Protein AF-A0A2H9SM71-F1 (afdb_monomer)

Mean predicted aligned error: 8.03 Å

pLDDT: mean 85.39, std 17.0, range [29.64, 97.0]

Solvent-accessible surface area (backbone atoms only — not comparable to full-atom values): 9653 Å² total; per-residue (Å²): 67,36,31,56,90,77,40,57,32,37,66,45,62,93,47,100,82,51,71,59,59,44,85,40,65,40,92,81,61,83,83,90,71,85,80,76,60,90,62,51,39,83,29,64,46,90,92,41,84,50,34,37,29,42,29,42,64,76,47,32,77,31,96,58,38,66,58,43,32,76,70,60,36,67,69,48,31,50,51,49,52,52,52,48,59,52,54,68,18,51,48,76,58,90,90,58,86,52,57,38,41,78,70,54,96,46,31,33,29,33,83,86,78,71,50,70,47,81,54,86,72,83,35,20,36,45,62,42,90,82,83,62,54,70,24,38,32,75,82,47,74,86,79,77,76,74,86,80,76,80,73,77,76,82,80,86,130

Nearest PDB structures (foldseek):
  6sc9-assembly1_A  TM=5.611E-01  e=1.026E+00  Homo sapiens
  6sc7-assembly1_A  TM=5.727E-01  e=1.092E+00  Homo sapiens
  6sc8-assembly1_A  TM=5.694E-01  e=1.683E+00  Homo sapiens
  5hbf-assembly3_A  TM=2.236E-01  e=9.507E+00  Homo sapiens

Sequence (157 aa):
MTIYRGYMWYYICTDDNGNYSYWKPSPLFEVFDGRMSKYWVYACEKESPYEATWAYPEWANDPYYYHFLTDWEEEYVAHFKHYKKLMDREFPDPSVEEKAEIGDETWLICPLCIDAWESNSPDAMVACPKCKKVFHNPRYIQNNPPGGSFILSNQET

Radius of gyration: 18.86 Å; Cα contacts (8 Å, |Δi|>4): 205; chains: 1; bounding box: 51×41×43 Å

Secondary structure (DSSP, 8-state):
-EEETTEEEEEE--STT-SSPEEEEGGG---S--PPPTT-EEEE-TT-TT-EEEE-HHHHT-TTHHHHHHTT-HHHHHHHHHHHHHHHHHS--TT---BPEE-SSSEEE-TTT--EEE----SSEEE-TTT--EEE-TT----PPP-----------

Foldseek 3Di:
DKQDPLFDWDFDDPDPPDLGTDTDGPVVDDPPDPDDDPQWDKADDPVCNRIIDTDGPVVRPDPCLVVCSVVPPPVSSVVVVVVVVVRVQQDDDPVAPAAWDDPDDQWTADPPPRDIDGHPDQTQWDADPPPRDIHGYPPHDDPDDPDPPPPPPPDDD

Structure (mmCIF, N/CA/C/O backbone):
data_AF-A0A2H9SM71-F1
#
_entry.id   AF-A0A2H9SM71-F1
#
loop_
_atom_site.group_PDB
_atom_site.id
_atom_site.type_symbol
_atom_site.label_atom_id
_atom_site.label_alt_id
_atom_site.label_comp_id
_atom_site.label_asym_id
_atom_site.label_entity_id
_atom_site.label_seq_id
_atom_site.pdbx_PDB_ins_code
_atom_site.Cartn_x
_atom_site.Cartn_y
_atom_site.Cartn_z
_atom_site.occupancy
_atom_site.B_iso_or_equiv
_atom_site.auth_seq_id
_atom_site.auth_comp_id
_atom_site.auth_asym_id
_atom_site.auth_atom_id
_atom_site.pdbx_PDB_model_num
ATOM 1 N N . MET A 1 1 ? 9.714 -2.623 -5.314 1.00 90.94 1 MET A N 1
ATOM 2 C CA . MET A 1 1 ? 11.193 -2.712 -5.380 1.00 90.94 1 MET A CA 1
ATOM 3 C C . MET A 1 1 ? 11.579 -3.091 -6.795 1.00 90.94 1 MET A C 1
ATOM 5 O O . MET A 1 1 ? 10.851 -3.862 -7.405 1.00 90.94 1 MET A O 1
ATOM 9 N N . THR A 1 2 ? 12.692 -2.584 -7.317 1.00 91.81 2 THR A N 1
ATOM 10 C CA . THR A 1 2 ? 13.184 -2.980 -8.645 1.00 91.81 2 THR A CA 1
ATOM 11 C C . THR A 1 2 ? 14.699 -3.162 -8.643 1.00 91.81 2 THR A C 1
ATOM 13 O O . THR A 1 2 ? 15.404 -2.536 -7.850 1.00 91.81 2 THR A O 1
ATOM 16 N N . ILE A 1 3 ? 15.199 -4.032 -9.511 1.00 91.19 3 ILE A N 1
ATOM 17 C CA . ILE A 1 3 ? 16.605 -4.143 -9.878 1.00 91.19 3 ILE A CA 1
ATOM 18 C C . ILE A 1 3 ? 16.741 -3.443 -11.223 1.00 91.19 3 ILE A C 1
ATOM 20 O O . ILE A 1 3 ? 16.058 -3.803 -12.173 1.00 91.19 3 ILE A O 1
ATOM 24 N N . TYR A 1 4 ? 17.616 -2.447 -11.295 1.00 87.44 4 TYR A N 1
ATOM 25 C CA . TYR A 1 4 ? 17.891 -1.694 -12.510 1.00 87.44 4 TYR A CA 1
ATOM 26 C C . TYR A 1 4 ? 19.401 -1.578 -12.691 1.00 87.44 4 TYR A C 1
ATOM 28 O O . TYR A 1 4 ? 20.108 -1.114 -11.789 1.00 87.44 4 TYR A O 1
ATOM 36 N N . ARG A 1 5 ? 19.902 -2.029 -13.849 1.00 85.81 5 ARG A N 1
ATOM 37 C CA . ARG A 1 5 ? 21.342 -2.105 -14.168 1.00 85.81 5 ARG A CA 1
ATOM 38 C C . ARG A 1 5 ? 22.166 -2.846 -13.102 1.00 85.81 5 ARG A C 1
ATOM 40 O O . ARG A 1 5 ? 23.272 -2.428 -12.770 1.00 85.81 5 ARG A O 1
ATOM 47 N N . GLY A 1 6 ? 21.611 -3.924 -12.542 1.00 85.06 6 GLY A N 1
ATOM 48 C CA . GLY A 1 6 ? 22.267 -4.733 -11.506 1.00 85.06 6 GLY A CA 1
ATOM 49 C C . GLY A 1 6 ? 22.287 -4.113 -10.102 1.00 85.06 6 GLY A C 1
ATOM 50 O O . GLY A 1 6 ? 22.852 -4.711 -9.190 1.00 85.06 6 GLY A O 1
ATOM 51 N N . TYR A 1 7 ? 21.658 -2.951 -9.902 1.00 89.06 7 TYR A N 1
ATOM 52 C CA . TYR A 1 7 ? 21.510 -2.315 -8.592 1.00 89.06 7 TYR A CA 1
ATOM 53 C C . TYR A 1 7 ? 20.069 -2.396 -8.105 1.00 89.06 7 TYR A C 1
ATOM 55 O O . TYR A 1 7 ? 19.135 -2.279 -8.893 1.00 89.06 7 TYR A O 1
ATOM 63 N N . MET A 1 8 ? 19.892 -2.553 -6.796 1.00 92.19 8 MET A N 1
ATOM 64 C CA . MET A 1 8 ? 18.578 -2.594 -6.163 1.00 92.19 8 MET A CA 1
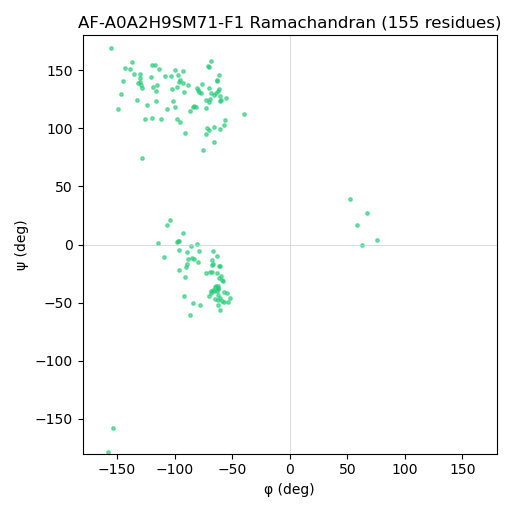ATOM 65 C C . MET A 1 8 ? 18.095 -1.186 -5.783 1.00 92.19 8 MET A C 1
ATOM 67 O O . MET A 1 8 ? 18.843 -0.366 -5.242 1.00 92.19 8 MET A O 1
ATOM 71 N N . TRP A 1 9 ? 16.818 -0.925 -6.052 1.00 93.44 9 TRP A N 1
ATOM 72 C CA . TRP A 1 9 ? 16.141 0.345 -5.814 1.00 93.44 9 TRP A CA 1
ATOM 73 C C . TRP A 1 9 ? 14.834 0.134 -5.053 1.00 93.44 9 TRP A C 1
ATOM 75 O O . TRP A 1 9 ? 14.047 -0.781 -5.334 1.00 93.44 9 TRP A O 1
ATOM 85 N N . TYR A 1 10 ? 14.577 1.033 -4.108 1.00 93.06 10 TYR A N 1
ATOM 86 C CA . TYR A 1 10 ? 13.330 1.093 -3.361 1.00 93.06 10 TYR A CA 1
ATOM 87 C C . TYR A 1 10 ? 12.442 2.220 -3.867 1.00 93.06 10 TYR A C 1
ATOM 89 O O . TYR A 1 10 ? 12.911 3.286 -4.263 1.00 93.06 10 TYR A O 1
ATOM 97 N N . TYR A 1 11 ? 11.141 1.958 -3.826 1.00 91.50 11 TYR A N 1
ATOM 98 C CA . TYR A 1 11 ? 10.092 2.925 -4.098 1.00 91.50 11 TYR A CA 1
ATOM 99 C C . TYR A 1 11 ? 9.597 3.458 -2.762 1.00 91.50 11 TYR A C 1
ATOM 101 O O . TYR A 1 11 ? 8.964 2.724 -2.009 1.00 91.50 11 TYR A O 1
ATOM 109 N N . ILE A 1 12 ? 9.938 4.707 -2.450 1.00 89.75 12 ILE A N 1
ATOM 110 C CA . ILE A 1 12 ? 9.664 5.309 -1.142 1.00 89.75 12 ILE A CA 1
ATOM 111 C C . ILE A 1 12 ? 8.698 6.478 -1.315 1.00 89.75 12 ILE A C 1
ATOM 113 O O . ILE A 1 12 ? 8.976 7.417 -2.066 1.00 89.75 12 ILE A O 1
ATOM 117 N N . CYS A 1 13 ? 7.569 6.419 -0.610 1.00 87.56 13 CYS A N 1
ATOM 118 C CA . CYS A 1 13 ? 6.680 7.560 -0.410 1.00 87.56 13 CYS A CA 1
ATOM 119 C C . CYS A 1 13 ? 7.252 8.413 0.720 1.00 87.56 13 CYS A C 1
ATOM 121 O O . CYS A 1 13 ? 7.417 7.930 1.836 1.00 87.56 13 CYS A O 1
ATOM 123 N N . THR A 1 14 ? 7.603 9.659 0.422 1.00 78.62 14 THR A N 1
ATOM 124 C CA . THR A 1 14 ? 8.146 10.597 1.418 1.00 78.62 14 THR A CA 1
ATOM 125 C C . THR A 1 14 ? 7.060 11.384 2.145 1.00 78.62 14 THR A C 1
ATOM 127 O O . THR A 1 14 ? 7.346 12.054 3.130 1.00 78.62 14 THR A O 1
ATOM 130 N N . ASP A 1 15 ? 5.834 11.332 1.636 1.00 74.88 15 ASP A N 1
ATOM 131 C CA . ASP A 1 15 ? 4.661 12.053 2.101 1.00 74.88 15 ASP A CA 1
ATOM 132 C C . ASP A 1 15 ? 3.459 11.109 2.248 1.00 74.88 15 ASP A C 1
ATOM 134 O O . ASP A 1 15 ? 3.199 10.254 1.398 1.00 74.88 15 ASP A O 1
ATOM 138 N N . ASP A 1 16 ? 2.687 11.298 3.321 1.00 63.88 16 ASP A N 1
ATOM 139 C CA . ASP A 1 16 ? 1.529 10.451 3.653 1.00 63.88 16 ASP A CA 1
ATOM 140 C C . ASP A 1 16 ? 0.417 10.521 2.590 1.00 63.88 16 ASP A C 1
ATOM 142 O O . ASP A 1 16 ? -0.348 9.576 2.407 1.00 63.88 16 ASP A O 1
ATOM 146 N N . ASN A 1 17 ? 0.369 11.628 1.839 1.00 61.06 17 ASN A N 1
ATOM 147 C CA . ASN A 1 17 ? -0.552 11.863 0.722 1.00 61.06 17 ASN A CA 1
ATOM 148 C C . ASN A 1 17 ? 0.131 11.774 -0.654 1.00 61.06 17 ASN A C 1
ATOM 150 O O . ASN A 1 17 ? -0.426 12.254 -1.648 1.00 61.06 17 ASN A O 1
ATOM 154 N N . GLY A 1 18 ? 1.326 11.181 -0.719 1.00 65.50 18 GLY A N 1
ATOM 155 C CA . GLY A 1 18 ? 2.085 11.034 -1.952 1.00 65.50 18 GLY A CA 1
ATOM 156 C C . GLY A 1 18 ? 1.285 10.326 -3.033 1.00 65.50 18 GLY A C 1
ATOM 157 O O . GLY A 1 18 ? 0.753 9.233 -2.832 1.00 65.50 18 GLY A O 1
ATOM 158 N N . ASN A 1 19 ? 1.192 10.956 -4.202 1.00 72.56 19 ASN A N 1
ATOM 159 C CA . ASN A 1 19 ? 0.478 10.386 -5.345 1.00 72.56 19 ASN A CA 1
ATOM 160 C C . ASN A 1 19 ? 1.303 9.330 -6.089 1.00 72.56 19 ASN A C 1
ATOM 162 O O . ASN A 1 19 ? 0.740 8.560 -6.860 1.00 72.56 19 ASN A O 1
ATOM 166 N N . TYR A 1 20 ? 2.611 9.282 -5.833 1.00 81.56 20 TYR A N 1
ATOM 167 C CA . TYR A 1 20 ? 3.532 8.281 -6.350 1.00 81.56 20 TYR A CA 1
ATOM 168 C C . TYR A 1 20 ? 4.748 8.146 -5.424 1.00 81.56 20 TYR A C 1
ATOM 170 O O . TYR A 1 20 ? 4.957 8.935 -4.502 1.00 81.56 20 TYR A O 1
ATOM 178 N N . SER A 1 21 ? 5.550 7.114 -5.657 1.00 88.56 21 SER A N 1
ATOM 179 C CA . SER A 1 21 ? 6.779 6.827 -4.914 1.00 88.56 21 SER A CA 1
ATOM 180 C C . SER A 1 21 ? 8.022 7.288 -5.669 1.00 88.56 21 SER A C 1
ATOM 182 O O . SER A 1 21 ? 8.061 7.177 -6.889 1.00 88.56 21 SER A O 1
ATOM 184 N N . TYR A 1 22 ? 9.086 7.668 -4.966 1.00 88.94 22 TYR A N 1
ATOM 185 C CA . TYR A 1 22 ? 10.368 8.010 -5.587 1.00 88.94 22 TYR A CA 1
ATOM 186 C C . TYR A 1 22 ? 11.343 6.835 -5.575 1.00 88.94 22 TYR A C 1
ATOM 188 O O . TYR A 1 22 ? 11.403 6.082 -4.602 1.00 88.94 22 TYR A O 1
ATOM 196 N N . TRP A 1 23 ? 12.165 6.728 -6.621 1.00 89.38 23 TRP A N 1
ATOM 197 C CA . TRP A 1 23 ? 13.270 5.770 -6.663 1.00 89.38 23 TRP A CA 1
ATOM 198 C C . TRP A 1 23 ? 14.377 6.235 -5.729 1.00 89.38 23 TRP A C 1
ATOM 200 O O . TRP A 1 23 ? 14.887 7.354 -5.848 1.00 89.38 23 TRP A O 1
ATOM 210 N N . LYS A 1 24 ? 14.765 5.366 -4.801 1.00 92.31 24 LYS A N 1
ATOM 211 C CA . LYS A 1 24 ? 15.881 5.598 -3.892 1.00 92.31 24 LYS A CA 1
ATOM 212 C C . LYS A 1 24 ? 16.836 4.398 -3.924 1.00 92.31 24 LYS A C 1
ATOM 214 O O . LYS A 1 24 ? 16.364 3.261 -3.941 1.00 92.31 24 LYS A O 1
ATOM 219 N N . PRO A 1 25 ? 18.162 4.623 -3.949 1.00 92.94 25 PRO A N 1
ATOM 220 C CA . PRO A 1 25 ? 19.135 3.535 -3.945 1.00 92.94 25 PRO A CA 1
ATOM 221 C C . PRO A 1 25 ? 19.006 2.713 -2.663 1.00 92.94 25 PRO A C 1
ATOM 223 O O . PRO A 1 25 ? 19.010 3.287 -1.571 1.00 92.94 25 PRO A O 1
ATOM 226 N N . SER A 1 26 ? 18.951 1.383 -2.773 1.00 93.94 26 SER A N 1
ATOM 227 C CA . SER A 1 26 ? 18.866 0.523 -1.589 1.00 93.94 26 SER A CA 1
ATOM 228 C C . SER A 1 26 ? 20.032 0.667 -0.598 1.00 93.94 26 SER A C 1
ATOM 230 O O . SER A 1 26 ? 19.764 0.529 0.592 1.00 93.94 26 SER A O 1
ATOM 232 N N . PRO A 1 27 ? 21.286 0.999 -0.997 1.00 93.62 27 PRO A N 1
ATOM 233 C CA . PRO A 1 27 ? 22.387 1.160 -0.040 1.00 93.62 27 PRO A CA 1
ATOM 234 C C . PRO A 1 27 ? 22.209 2.299 0.972 1.00 93.62 27 PRO A C 1
ATOM 236 O O . PRO A 1 27 ? 23.006 2.410 1.898 1.00 93.62 27 PRO A O 1
ATOM 239 N N . LEU A 1 28 ? 21.205 3.165 0.795 1.00 93.50 28 LEU A N 1
ATOM 240 C CA . LEU A 1 28 ? 20.899 4.245 1.736 1.00 93.50 28 LEU A CA 1
ATOM 241 C C . LEU A 1 28 ? 19.984 3.804 2.891 1.00 93.50 28 LEU A C 1
ATOM 243 O O . LEU A 1 28 ? 19.659 4.632 3.739 1.00 93.50 28 LEU A O 1
ATOM 247 N N . PHE A 1 29 ? 19.539 2.544 2.918 1.00 91.62 29 PHE A N 1
ATOM 248 C CA . PHE A 1 29 ? 18.534 2.061 3.864 1.00 91.62 29 PHE A CA 1
ATOM 249 C C . PHE A 1 29 ? 18.917 0.710 4.463 1.00 91.62 29 PHE A C 1
ATOM 251 O O . PHE A 1 29 ? 19.476 -0.154 3.789 1.00 91.62 29 PHE A O 1
ATOM 258 N N . GLU A 1 30 ? 18.525 0.512 5.719 1.00 91.56 30 GLU A N 1
ATOM 259 C CA . GLU A 1 30 ? 18.493 -0.790 6.378 1.00 91.56 30 GLU A CA 1
ATOM 260 C C . GLU A 1 30 ? 17.046 -1.294 6.417 1.00 91.56 30 GLU A C 1
ATOM 262 O O . GLU A 1 30 ? 16.124 -0.545 6.749 1.00 91.56 30 GLU A O 1
ATOM 267 N N . VAL A 1 31 ? 16.836 -2.561 6.057 1.00 89.25 31 VAL A N 1
ATOM 268 C CA . VAL A 1 31 ? 15.514 -3.196 6.093 1.00 89.25 31 VAL A CA 1
ATOM 269 C C . VAL A 1 31 ? 15.372 -3.940 7.416 1.00 89.25 31 VAL A C 1
ATOM 271 O O . VAL A 1 31 ? 15.957 -5.004 7.592 1.00 89.25 31 VAL A O 1
ATOM 274 N N . PHE A 1 32 ? 14.589 -3.382 8.340 1.00 88.12 32 PHE A N 1
ATOM 275 C CA . PHE A 1 32 ? 14.306 -4.006 9.639 1.00 88.12 32 PHE A CA 1
ATOM 276 C C . PHE A 1 32 ? 13.056 -4.906 9.616 1.00 88.12 32 PHE A C 1
ATOM 278 O O . PHE A 1 32 ? 12.903 -5.771 10.475 1.00 88.12 32 PHE A O 1
ATOM 285 N N . ASP A 1 33 ? 12.182 -4.730 8.621 1.00 85.44 33 ASP A N 1
ATOM 286 C CA . ASP A 1 33 ? 11.023 -5.581 8.357 1.00 85.44 33 ASP A CA 1
ATOM 287 C C . ASP A 1 33 ? 11.070 -6.083 6.910 1.00 85.44 33 ASP A C 1
ATOM 289 O O . ASP A 1 33 ? 10.883 -5.322 5.962 1.00 85.44 33 ASP A O 1
ATOM 293 N N . GLY A 1 34 ? 11.368 -7.373 6.749 1.00 86.88 34 GLY A N 1
ATOM 294 C CA . GLY A 1 34 ? 11.489 -8.032 5.448 1.00 86.88 34 GLY A CA 1
ATOM 295 C C . GLY A 1 34 ? 10.201 -8.692 4.955 1.00 86.88 34 GLY A C 1
ATOM 296 O O . GLY A 1 34 ? 10.258 -9.472 4.003 1.00 86.88 34 GLY A O 1
ATOM 297 N N . ARG A 1 35 ? 9.051 -8.463 5.605 1.00 90.88 35 ARG A N 1
ATOM 298 C CA . ARG A 1 35 ? 7.777 -9.036 5.153 1.00 90.88 35 ARG A CA 1
ATOM 299 C C . ARG A 1 35 ? 7.405 -8.474 3.782 1.00 90.88 35 ARG A C 1
ATOM 301 O O . ARG A 1 35 ? 7.395 -7.267 3.565 1.00 90.88 35 ARG A O 1
ATOM 308 N N . MET A 1 36 ? 7.065 -9.366 2.858 1.00 90.25 36 MET A N 1
ATOM 309 C CA . MET A 1 36 ? 6.537 -8.992 1.550 1.00 90.25 36 MET A CA 1
ATOM 310 C C . MET A 1 36 ? 5.012 -8.962 1.580 1.00 90.25 36 MET A C 1
ATOM 312 O O . MET A 1 36 ? 4.384 -9.863 2.133 1.00 90.25 36 MET A O 1
ATOM 316 N N . SER A 1 37 ? 4.429 -7.952 0.938 1.00 93.56 37 SER A N 1
ATOM 317 C CA . SER A 1 37 ? 2.983 -7.874 0.747 1.00 93.56 37 SER A CA 1
ATOM 318 C C . SER A 1 37 ? 2.462 -9.025 -0.116 1.00 93.56 37 SER A C 1
ATOM 320 O O . SER A 1 37 ? 3.072 -9.364 -1.133 1.00 93.56 37 SER A O 1
ATOM 322 N N . LYS A 1 38 ? 1.281 -9.558 0.221 1.00 94.06 38 LYS A N 1
ATOM 323 C CA . LYS A 1 38 ? 0.550 -10.540 -0.601 1.00 94.06 38 LYS A CA 1
ATOM 324 C C . LYS A 1 38 ? 0.157 -10.014 -1.983 1.00 94.06 38 LYS A C 1
ATOM 326 O O . LYS A 1 38 ? -0.160 -10.807 -2.864 1.00 94.06 38 LYS A O 1
ATOM 331 N N . TYR A 1 39 ? 0.148 -8.693 -2.169 1.00 95.62 39 TYR A N 1
ATOM 332 C CA . TYR A 1 39 ? -0.166 -8.064 -3.452 1.00 95.62 39 TYR A CA 1
ATOM 333 C C . TYR A 1 39 ? 1.047 -7.973 -4.377 1.00 95.62 39 TYR A C 1
ATOM 335 O O . TYR A 1 39 ? 0.880 -7.644 -5.546 1.00 95.62 39 TYR A O 1
ATOM 343 N N . TRP A 1 40 ? 2.263 -8.231 -3.885 1.00 95.38 40 TRP A N 1
ATOM 344 C CA . TRP A 1 40 ? 3.456 -8.174 -4.722 1.00 95.38 40 TRP A CA 1
ATOM 345 C C . TRP A 1 40 ? 3.619 -9.446 -5.547 1.00 95.38 40 TRP A C 1
ATOM 347 O O . TRP A 1 40 ? 3.552 -10.562 -5.035 1.00 95.38 40 TRP A O 1
ATOM 357 N N . VAL A 1 41 ? 3.924 -9.258 -6.824 1.00 95.62 41 VAL A N 1
ATOM 358 C CA . VAL A 1 41 ? 4.337 -10.301 -7.755 1.00 95.62 41 VAL A CA 1
ATOM 359 C C . VAL A 1 41 ? 5.733 -9.989 -8.278 1.00 95.62 41 VAL A C 1
ATOM 361 O O . VAL A 1 41 ? 6.167 -8.836 -8.297 1.00 95.62 41 VAL A O 1
ATOM 364 N N . TYR A 1 42 ? 6.443 -11.035 -8.682 1.00 93.06 42 TYR A N 1
ATOM 365 C CA . TYR A 1 42 ? 7.735 -10.922 -9.344 1.00 93.06 42 TYR A CA 1
ATOM 366 C C . TYR A 1 42 ? 7.540 -10.872 -10.856 1.00 93.06 42 TYR A C 1
ATOM 368 O O . TYR A 1 42 ? 6.872 -11.740 -11.420 1.00 93.06 42 TYR A O 1
ATOM 376 N N . ALA A 1 43 ? 8.179 -9.904 -11.500 1.00 91.12 43 ALA A N 1
ATOM 377 C CA . ALA A 1 43 ? 8.304 -9.835 -12.943 1.00 91.12 43 ALA A CA 1
ATOM 378 C C . ALA A 1 43 ? 9.764 -9.607 -13.335 1.00 91.12 43 ALA A C 1
ATOM 380 O O . ALA A 1 43 ? 10.506 -8.895 -12.659 1.00 91.12 43 ALA A O 1
ATOM 381 N N . CYS A 1 44 ? 10.174 -10.233 -14.430 1.00 87.06 44 CYS A N 1
ATOM 382 C CA . CYS A 1 44 ? 11.501 -10.105 -15.012 1.00 87.06 44 CYS A CA 1
ATOM 383 C C . CYS A 1 44 ? 11.355 -10.213 -16.524 1.00 87.06 44 CYS A C 1
ATOM 385 O O . CYS A 1 44 ? 10.695 -11.130 -17.029 1.00 87.06 44 CYS A O 1
ATOM 387 N N . GLU A 1 45 ? 11.936 -9.262 -17.243 1.00 74.50 45 GLU A N 1
ATOM 388 C CA . GLU A 1 45 ? 11.892 -9.276 -18.694 1.00 74.50 45 GLU A CA 1
ATOM 389 C C . GLU A 1 45 ? 12.888 -10.297 -19.238 1.00 74.50 45 GLU A C 1
ATOM 391 O O . GLU A 1 45 ? 14.069 -10.297 -18.899 1.00 74.50 45 GLU A O 1
ATOM 396 N N . LYS A 1 46 ? 12.423 -11.165 -20.143 1.00 71.25 46 LYS A N 1
ATOM 397 C CA . LYS A 1 46 ? 13.280 -12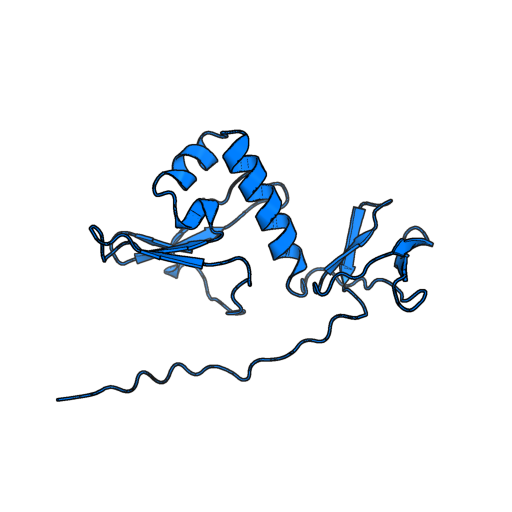.197 -20.752 1.00 71.25 46 LYS A CA 1
ATOM 398 C C . LYS A 1 46 ? 14.452 -11.604 -21.537 1.00 71.25 46 LYS A C 1
ATOM 400 O O . LYS A 1 46 ? 15.483 -12.257 -21.664 1.00 71.25 46 LYS A O 1
ATOM 405 N N . GLU A 1 47 ? 14.275 -10.402 -22.076 1.00 72.06 47 GLU A N 1
ATOM 406 C CA . GLU A 1 47 ? 15.271 -9.708 -22.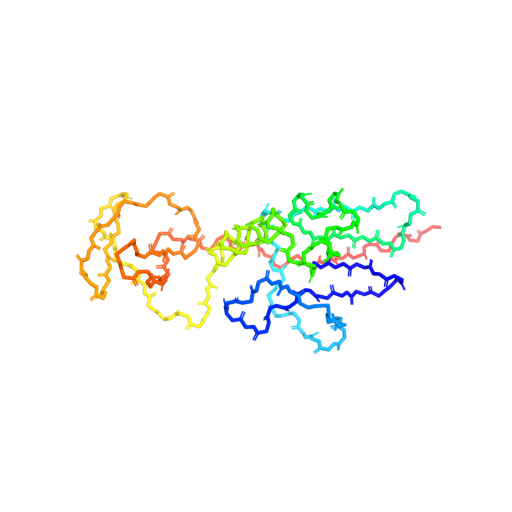897 1.00 72.06 47 GLU A CA 1
ATOM 407 C C . GLU A 1 47 ? 16.228 -8.840 -22.062 1.00 72.06 47 GLU A C 1
ATOM 409 O O . GLU A 1 47 ? 17.321 -8.516 -22.525 1.00 72.06 47 GLU A O 1
ATOM 414 N N . SER A 1 48 ? 15.867 -8.539 -20.809 1.00 70.19 48 SER A N 1
ATOM 415 C CA . SER A 1 48 ? 16.657 -7.743 -19.867 1.00 70.19 48 SER A CA 1
ATOM 416 C C . SER A 1 48 ? 16.810 -8.508 -18.543 1.00 70.19 48 SER A C 1
ATOM 418 O O . SER A 1 48 ? 16.196 -8.163 -17.536 1.00 70.19 48 SER A O 1
ATOM 420 N N . PRO A 1 49 ? 17.656 -9.559 -18.489 1.00 66.31 49 PRO A N 1
ATOM 421 C CA . PRO A 1 49 ? 17.802 -10.409 -17.298 1.00 66.31 49 PRO A CA 1
ATOM 422 C C . PRO A 1 49 ? 18.412 -9.676 -16.088 1.00 66.31 49 PRO A C 1
ATOM 424 O O . PRO A 1 49 ? 18.529 -10.245 -15.004 1.00 66.31 49 PRO A O 1
ATOM 427 N N . TYR A 1 50 ? 18.833 -8.423 -16.277 1.00 72.50 50 TYR A N 1
ATOM 428 C CA . TYR A 1 50 ? 19.357 -7.540 -15.238 1.00 72.50 50 TYR A CA 1
ATOM 429 C C . TYR A 1 50 ? 18.294 -6.598 -14.666 1.00 72.50 50 TYR A C 1
ATOM 431 O O . TYR A 1 50 ? 18.630 -5.749 -13.835 1.00 72.50 50 TYR A O 1
ATOM 439 N N . GLU A 1 51 ? 17.046 -6.734 -15.116 1.00 85.81 51 GLU A N 1
ATOM 440 C CA . GLU A 1 51 ? 15.917 -5.925 -14.692 1.00 85.81 51 GLU A CA 1
ATOM 441 C C . GLU A 1 51 ? 14.802 -6.821 -14.161 1.00 85.81 51 GLU A C 1
ATOM 443 O O . GLU A 1 51 ? 14.283 -7.708 -14.836 1.00 85.81 51 GLU A O 1
ATOM 448 N N . ALA A 1 52 ? 14.460 -6.605 -12.896 1.00 90.25 52 ALA A N 1
ATOM 449 C CA . ALA A 1 52 ? 13.427 -7.368 -12.221 1.00 90.25 52 ALA A CA 1
ATOM 450 C C . ALA A 1 52 ? 12.664 -6.475 -11.254 1.00 90.25 52 ALA A C 1
ATOM 452 O O . ALA A 1 52 ? 13.258 -5.659 -10.552 1.00 90.25 52 ALA A O 1
ATOM 453 N N . THR A 1 53 ? 11.354 -6.655 -11.176 1.00 92.38 53 THR A N 1
ATOM 454 C CA . THR A 1 53 ? 10.468 -5.806 -10.386 1.00 92.38 53 THR A CA 1
ATOM 455 C C . THR A 1 53 ? 9.597 -6.654 -9.472 1.00 92.38 53 THR A C 1
ATOM 457 O O . THR A 1 53 ? 9.015 -7.656 -9.879 1.00 92.38 53 THR A O 1
ATOM 460 N N . TRP A 1 54 ? 9.503 -6.217 -8.217 1.00 93.56 54 TRP A N 1
ATOM 461 C CA . TRP A 1 54 ? 8.533 -6.680 -7.235 1.00 93.56 54 TRP A CA 1
ATOM 462 C C . TRP A 1 54 ? 7.564 -5.536 -6.953 1.00 93.56 54 TRP A C 1
ATOM 464 O O . TRP A 1 54 ? 7.943 -4.528 -6.341 1.00 93.56 54 TRP A O 1
ATOM 474 N N . ALA A 1 55 ? 6.336 -5.677 -7.439 1.00 94.50 55 ALA A N 1
ATOM 475 C CA . ALA A 1 55 ? 5.261 -4.696 -7.310 1.00 94.50 55 ALA A CA 1
ATOM 476 C C . ALA A 1 55 ? 3.900 -5.390 -7.480 1.00 94.50 55 ALA A C 1
ATOM 478 O O . ALA A 1 55 ? 3.851 -6.602 -7.669 1.00 94.50 55 ALA A O 1
ATOM 479 N N . TYR A 1 56 ? 2.795 -4.647 -7.415 1.00 95.81 56 TYR A N 1
ATOM 480 C CA . TYR A 1 56 ? 1.476 -5.194 -7.753 1.00 95.81 56 TYR A CA 1
ATOM 481 C C . TYR A 1 56 ? 1.356 -5.511 -9.255 1.00 95.81 56 TYR A C 1
ATOM 483 O O . TYR A 1 56 ? 2.138 -4.967 -10.040 1.00 95.81 56 TYR A O 1
ATOM 491 N N . PRO A 1 57 ? 0.430 -6.401 -9.667 1.00 95.56 57 PRO A N 1
ATOM 492 C CA . PRO A 1 57 ? 0.422 -6.989 -11.008 1.00 95.56 57 PRO A CA 1
ATOM 493 C C . PRO A 1 57 ? 0.435 -5.984 -12.161 1.00 95.56 57 PRO A C 1
ATOM 495 O O . PRO A 1 57 ? 1.162 -6.186 -13.128 1.00 95.56 57 PRO A O 1
ATOM 498 N N . GLU A 1 58 ? -0.330 -4.904 -12.056 1.00 95.06 58 GLU A N 1
ATOM 499 C CA . GLU A 1 58 ? -0.445 -3.858 -13.071 1.00 95.06 58 GLU A CA 1
ATOM 500 C C . GLU A 1 58 ? 0.887 -3.130 -13.261 1.00 95.06 58 GLU A C 1
ATOM 502 O O . GLU A 1 58 ? 1.258 -2.833 -14.388 1.00 95.06 58 GLU A O 1
ATOM 507 N N . TRP A 1 59 ? 1.648 -2.916 -12.182 1.00 94.50 59 TRP A N 1
ATOM 508 C CA . TRP A 1 59 ? 2.987 -2.336 -12.270 1.00 94.50 59 TRP A CA 1
ATOM 509 C C . TRP A 1 59 ? 4.011 -3.364 -12.730 1.00 94.50 59 TRP A C 1
ATOM 511 O O . TRP A 1 59 ? 4.743 -3.127 -13.682 1.00 94.50 59 TRP A O 1
ATOM 521 N N . ALA A 1 60 ? 4.076 -4.526 -12.085 1.00 93.56 60 ALA A N 1
ATOM 522 C CA . ALA A 1 60 ? 5.115 -5.509 -12.372 1.00 93.56 60 ALA A CA 1
ATOM 523 C C . ALA A 1 60 ? 5.118 -5.956 -13.847 1.00 93.56 60 ALA A C 1
ATOM 525 O O . ALA A 1 60 ? 6.181 -6.244 -14.387 1.00 93.56 60 ALA A O 1
ATOM 526 N N . ASN A 1 61 ? 3.952 -5.985 -14.499 1.00 90.75 61 ASN A N 1
ATOM 527 C CA . ASN A 1 61 ? 3.809 -6.435 -15.884 1.00 90.75 61 ASN A CA 1
ATOM 528 C C . ASN A 1 61 ? 3.797 -5.304 -16.928 1.00 90.75 61 ASN A C 1
ATOM 530 O O . ASN A 1 61 ? 3.628 -5.602 -18.110 1.00 90.75 61 ASN A O 1
ATOM 534 N N . ASP A 1 62 ? 3.977 -4.043 -16.526 1.00 91.62 62 ASP A N 1
ATOM 535 C CA . ASP A 1 62 ? 4.105 -2.911 -17.447 1.00 91.62 62 ASP A CA 1
ATOM 536 C C . ASP A 1 62 ? 5.468 -2.208 -17.263 1.00 91.62 62 ASP A C 1
ATOM 538 O O . ASP A 1 62 ? 5.687 -1.506 -16.268 1.00 91.62 62 ASP A O 1
ATOM 542 N N . PRO A 1 63 ? 6.391 -2.348 -18.234 1.00 88.38 63 PRO A N 1
ATOM 543 C CA . PRO A 1 63 ? 7.714 -1.721 -18.186 1.00 88.38 63 PRO A CA 1
ATOM 544 C C . PRO A 1 63 ? 7.670 -0.190 -18.091 1.00 88.38 63 PRO A C 1
ATOM 546 O O . PRO A 1 63 ? 8.585 0.433 -17.546 1.00 88.38 63 PRO A O 1
ATOM 549 N N . TYR A 1 64 ? 6.604 0.431 -18.600 1.00 90.38 64 TYR A N 1
ATOM 550 C CA . TYR A 1 64 ? 6.429 1.882 -18.634 1.00 90.38 64 TYR A CA 1
ATOM 551 C C . TYR A 1 64 ? 5.563 2.405 -17.488 1.00 90.38 64 TYR A C 1
ATOM 553 O O . TYR A 1 64 ? 5.377 3.617 -17.372 1.00 90.38 64 TYR A O 1
ATOM 561 N N . TYR A 1 65 ? 5.104 1.535 -16.585 1.00 93.19 65 TYR A N 1
ATOM 562 C CA . TYR A 1 65 ? 4.184 1.905 -15.512 1.00 93.19 65 TYR A CA 1
ATOM 563 C C . TYR A 1 65 ? 4.676 3.104 -14.701 1.00 93.19 65 TYR A C 1
ATOM 565 O O . TYR A 1 65 ? 3.929 4.037 -14.412 1.00 93.19 65 TYR A O 1
ATOM 573 N N . TYR A 1 66 ? 5.960 3.094 -14.329 1.00 91.50 66 TYR A N 1
ATOM 574 C CA . TYR A 1 66 ? 6.529 4.164 -13.516 1.00 91.50 66 TYR A CA 1
ATOM 575 C C . TYR A 1 66 ? 6.521 5.513 -14.243 1.00 91.50 66 TYR A C 1
ATOM 577 O O . TYR A 1 66 ? 6.281 6.530 -13.604 1.00 91.50 66 TYR A O 1
ATOM 585 N N . HIS A 1 67 ? 6.740 5.515 -15.561 1.00 92.06 67 HIS A N 1
ATOM 586 C CA . HIS A 1 67 ? 6.687 6.722 -16.382 1.00 92.06 67 HIS A CA 1
ATOM 587 C C . HIS A 1 67 ? 5.280 7.330 -16.355 1.00 92.06 67 HIS A C 1
ATOM 589 O O . HIS A 1 67 ? 5.119 8.489 -15.980 1.00 92.06 67 HIS A O 1
ATOM 595 N N . PHE A 1 68 ? 4.254 6.522 -16.639 1.00 94.44 68 PHE A N 1
ATOM 596 C CA . PHE A 1 68 ? 2.859 6.971 -16.598 1.00 94.44 68 PHE A CA 1
ATOM 597 C C . PHE A 1 68 ? 2.420 7.413 -15.198 1.00 94.44 68 PHE A C 1
ATOM 599 O O . PHE A 1 68 ? 1.715 8.409 -15.043 1.00 94.44 68 PHE A O 1
ATOM 606 N N . LEU A 1 69 ? 2.894 6.724 -14.158 1.00 93.00 69 LEU A N 1
ATOM 607 C CA . LEU A 1 69 ? 2.648 7.121 -12.777 1.00 93.00 69 LEU A CA 1
ATOM 608 C C . LEU A 1 69 ? 3.253 8.501 -12.460 1.00 93.00 69 LEU A C 1
ATOM 610 O O . LEU A 1 69 ? 2.596 9.317 -11.813 1.00 93.00 69 LEU A O 1
ATOM 614 N N . THR A 1 70 ? 4.487 8.777 -12.900 1.00 90.31 70 THR A N 1
ATOM 615 C CA . THR A 1 70 ? 5.135 10.084 -12.684 1.00 90.31 70 THR A CA 1
ATOM 616 C C . THR A 1 70 ? 4.550 11.205 -13.538 1.00 90.31 70 THR A C 1
ATOM 618 O O . THR A 1 70 ? 4.614 12.364 -13.128 1.00 90.31 70 THR A O 1
ATOM 621 N N . ASP A 1 71 ? 3.940 10.857 -14.671 1.00 93.31 71 ASP A N 1
ATOM 622 C CA . ASP A 1 71 ? 3.206 11.776 -15.547 1.00 93.31 71 ASP A CA 1
ATOM 623 C C . ASP A 1 71 ? 1.781 12.066 -15.059 1.00 93.31 71 ASP A C 1
ATOM 625 O O . ASP A 1 71 ? 1.079 12.880 -15.655 1.00 93.31 71 ASP A O 1
ATOM 629 N N . TRP A 1 72 ? 1.379 11.481 -13.924 1.00 90.12 72 TRP A N 1
ATOM 630 C CA . TRP A 1 72 ? 0.073 11.679 -13.292 1.00 90.12 72 TRP A CA 1
ATOM 631 C C . TRP A 1 72 ? -1.110 11.129 -14.088 1.00 90.12 72 TRP A C 1
ATOM 633 O O . TRP A 1 72 ? -2.239 11.591 -13.910 1.00 90.12 72 TRP A O 1
ATOM 643 N N . GLU A 1 73 ? -0.872 10.109 -14.909 1.00 94.31 73 GLU A N 1
ATOM 644 C CA . GLU A 1 73 ? -1.937 9.432 -15.639 1.00 94.31 73 GLU A CA 1
ATOM 645 C C . GLU A 1 73 ? -2.958 8.831 -14.660 1.00 94.31 73 GLU A C 1
ATOM 647 O O . GLU A 1 73 ? -2.611 8.068 -13.750 1.00 94.31 73 GLU A O 1
ATOM 652 N N . GLU A 1 74 ? -4.232 9.205 -14.827 1.00 93.50 74 GLU A N 1
ATOM 653 C CA . GLU A 1 74 ? -5.277 8.999 -13.813 1.00 93.50 74 GLU A CA 1
ATOM 654 C C . GLU A 1 74 ? -5.435 7.527 -13.414 1.00 93.50 74 GLU A C 1
ATOM 656 O O . GLU A 1 74 ? -5.567 7.214 -12.228 1.00 93.50 74 GLU A O 1
ATOM 661 N N . GLU A 1 75 ? -5.377 6.623 -14.394 1.00 94.25 75 GLU A N 1
ATOM 662 C CA . GLU A 1 75 ? -5.490 5.176 -14.195 1.00 94.25 75 GLU A CA 1
ATOM 663 C C . GLU A 1 75 ? -4.352 4.629 -13.316 1.00 94.25 75 GLU A C 1
ATOM 665 O O . GLU A 1 75 ? -4.596 3.941 -12.323 1.00 94.25 75 GLU A O 1
ATOM 670 N N . TYR A 1 76 ? -3.109 5.010 -13.611 1.00 94.56 76 TYR A N 1
ATOM 671 C CA . TYR A 1 76 ? -1.911 4.552 -12.901 1.00 94.56 76 TYR A CA 1
ATOM 672 C C . TYR A 1 76 ? -1.860 5.097 -11.474 1.00 94.56 76 TYR A C 1
ATOM 674 O O . TYR A 1 76 ? -1.532 4.375 -10.526 1.00 94.56 76 TYR A O 1
ATOM 682 N N . VAL A 1 77 ? -2.247 6.363 -11.292 1.00 93.19 77 VAL A N 1
ATOM 683 C CA . VAL A 1 77 ? -2.370 6.977 -9.965 1.00 93.19 77 VAL A CA 1
ATOM 684 C C . VAL A 1 77 ? -3.484 6.304 -9.157 1.00 93.19 77 VAL A C 1
ATOM 686 O O . VAL A 1 77 ? -3.318 6.069 -7.956 1.00 93.19 77 VAL A O 1
ATOM 689 N N . ALA A 1 78 ? -4.617 5.969 -9.781 1.00 93.81 78 ALA A N 1
ATOM 690 C CA . ALA A 1 78 ? -5.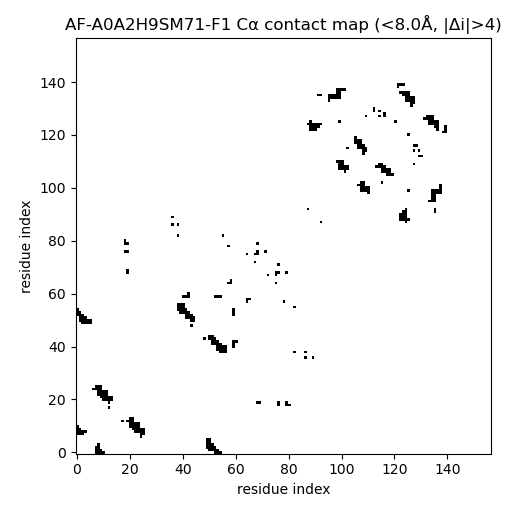721 5.281 -9.117 1.00 93.81 78 ALA A CA 1
ATOM 691 C C . ALA A 1 78 ? -5.323 3.869 -8.661 1.00 93.81 78 ALA A C 1
ATOM 693 O O . ALA A 1 78 ? -5.544 3.525 -7.495 1.00 93.81 78 ALA A O 1
ATOM 694 N N . HIS A 1 79 ? -4.676 3.089 -9.532 1.00 94.88 79 HIS A N 1
ATOM 695 C CA . HIS A 1 79 ? -4.117 1.779 -9.192 1.00 94.88 79 HIS A CA 1
ATOM 696 C C . HIS A 1 79 ? -3.093 1.888 -8.057 1.00 94.88 79 HIS A C 1
ATOM 698 O O . HIS A 1 79 ? -3.213 1.193 -7.045 1.00 94.88 79 HIS A O 1
ATOM 704 N N . PHE A 1 80 ? -2.149 2.828 -8.149 1.00 94.56 80 PHE A N 1
ATOM 705 C CA . PHE A 1 80 ? -1.152 3.048 -7.103 1.00 94.56 80 PHE A CA 1
ATOM 706 C C . PHE A 1 80 ? -1.795 3.344 -5.743 1.00 94.56 80 PHE A C 1
ATOM 708 O O . PHE A 1 80 ? -1.472 2.690 -4.750 1.00 94.56 80 PHE A O 1
ATOM 715 N N . LYS A 1 81 ? -2.751 4.280 -5.689 1.00 92.81 81 LYS A N 1
ATOM 716 C CA . LYS A 1 81 ? -3.471 4.627 -4.452 1.00 92.81 81 LYS A CA 1
ATOM 717 C C . LYS A 1 81 ? -4.273 3.454 -3.900 1.00 92.81 81 LYS A C 1
ATOM 719 O O . LYS A 1 81 ? -4.335 3.276 -2.682 1.00 92.81 81 LYS A O 1
ATOM 724 N N . HIS A 1 82 ? -4.889 2.667 -4.779 1.00 94.31 82 HIS A N 1
ATOM 725 C CA . HIS A 1 82 ? -5.634 1.477 -4.395 1.00 94.31 82 HIS A CA 1
ATOM 726 C C . HIS A 1 82 ? -4.724 0.464 -3.694 1.00 94.31 82 HIS A C 1
ATOM 728 O O . HIS A 1 82 ? -4.976 0.121 -2.536 1.00 94.31 82 HIS A O 1
ATOM 734 N N . TYR A 1 83 ? -3.633 0.054 -4.344 1.00 95.06 83 TYR A N 1
ATOM 735 C CA . TYR A 1 83 ? -2.707 -0.923 -3.776 1.00 95.06 83 TYR A CA 1
ATOM 736 C C . TYR A 1 83 ? -1.973 -0.391 -2.551 1.00 95.06 83 TYR A C 1
ATOM 738 O O . TYR A 1 83 ? -1.839 -1.125 -1.576 1.00 95.06 83 TYR A O 1
ATOM 746 N N . LYS A 1 84 ? -1.568 0.886 -2.538 1.00 92.56 84 LYS A N 1
ATOM 747 C CA . LYS A 1 84 ? -0.984 1.517 -1.347 1.00 92.56 84 LYS A CA 1
ATOM 748 C C . LYS A 1 84 ? -1.904 1.362 -0.137 1.00 92.56 84 LYS A C 1
ATOM 750 O O . LYS A 1 84 ? -1.478 0.860 0.893 1.00 92.56 84 LYS A O 1
ATOM 755 N N . LYS A 1 85 ? -3.190 1.690 -0.281 1.00 91.31 85 LYS A N 1
ATOM 756 C CA . LYS A 1 85 ? -4.173 1.560 0.803 1.00 91.31 85 LYS A CA 1
ATOM 757 C C . LYS A 1 85 ? -4.362 0.117 1.281 1.00 91.31 85 LYS A C 1
ATOM 759 O O . LYS A 1 85 ? -4.640 -0.089 2.460 1.00 91.31 85 LYS A O 1
ATOM 764 N N . LEU A 1 86 ? -4.285 -0.862 0.380 1.00 93.75 86 LEU A N 1
ATOM 765 C CA . LEU A 1 86 ? -4.375 -2.276 0.743 1.00 93.75 86 LEU A CA 1
ATOM 766 C C . LEU A 1 86 ? -3.128 -2.738 1.511 1.00 93.75 86 LEU A C 1
ATOM 768 O O . LEU A 1 86 ? -3.260 -3.401 2.536 1.00 93.75 86 LEU A O 1
ATOM 772 N N . MET A 1 87 ? -1.940 -2.350 1.047 1.00 92.94 87 MET A N 1
ATOM 773 C CA . MET A 1 87 ? -0.658 -2.698 1.669 1.00 92.94 87 MET A CA 1
ATOM 774 C C . MET A 1 87 ? -0.459 -2.012 3.024 1.00 92.94 87 MET A C 1
ATOM 776 O O . MET A 1 87 ? -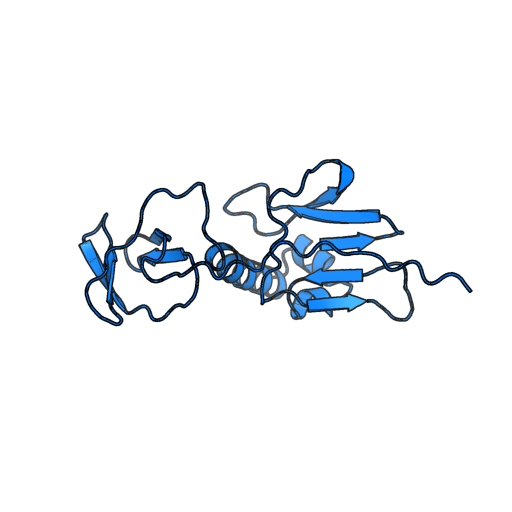0.070 -2.674 3.980 1.00 92.94 87 MET A O 1
ATOM 780 N N . ASP A 1 88 ? -0.814 -0.729 3.145 1.00 91.62 88 ASP A N 1
ATOM 781 C CA . ASP A 1 88 ? -0.730 0.037 4.401 1.00 91.62 88 ASP A CA 1
ATOM 782 C C . ASP A 1 88 ? -1.610 -0.569 5.514 1.00 91.62 88 ASP A C 1
ATOM 784 O O . ASP A 1 88 ? -1.438 -0.266 6.691 1.00 91.62 88 ASP A O 1
ATOM 788 N N . ARG A 1 89 ? -2.587 -1.413 5.155 1.00 93.69 89 ARG A N 1
ATOM 789 C CA . ARG A 1 89 ? -3.453 -2.104 6.118 1.00 93.69 89 ARG A CA 1
ATOM 790 C C . ARG A 1 89 ? -2.995 -3.508 6.455 1.00 93.69 89 ARG A C 1
ATOM 792 O O . ARG A 1 89 ? -3.397 -4.034 7.489 1.00 93.69 89 ARG A O 1
ATOM 799 N N . GLU A 1 90 ? -2.202 -4.117 5.584 1.00 94.31 90 GLU A N 1
ATOM 800 C CA . GLU A 1 90 ? -1.866 -5.534 5.652 1.00 94.31 90 GLU A CA 1
ATOM 801 C C . GLU A 1 90 ? -1.096 -5.885 6.927 1.00 94.31 90 GLU A C 1
ATOM 803 O O . GLU A 1 90 ? -1.389 -6.902 7.557 1.00 94.31 90 GLU A O 1
ATOM 808 N N . PHE A 1 91 ? -0.166 -5.021 7.338 1.00 93.62 91 PHE A N 1
ATOM 809 C CA . PHE A 1 91 ? 0.699 -5.237 8.493 1.00 93.62 91 PHE A CA 1
ATOM 810 C C . PHE A 1 91 ? 0.472 -4.191 9.591 1.00 93.62 91 PHE A C 1
ATOM 812 O O . PHE A 1 91 ? 0.019 -3.086 9.296 1.00 93.62 91 PHE A O 1
ATOM 819 N N . PRO A 1 92 ? 0.764 -4.523 10.866 1.00 92.75 92 PRO A N 1
ATOM 820 C CA . PRO A 1 92 ? 0.655 -3.561 11.954 1.00 92.75 92 PRO A CA 1
ATOM 821 C C . PRO A 1 92 ? 1.590 -2.370 11.725 1.00 92.75 92 PRO A C 1
ATOM 823 O O . PRO A 1 92 ? 2.789 -2.572 11.529 1.00 92.75 92 PRO A O 1
ATOM 826 N N . ASP A 1 93 ? 1.049 -1.156 11.794 1.00 90.81 93 ASP A N 1
ATOM 827 C CA . ASP A 1 93 ? 1.832 0.079 11.766 1.00 90.81 93 ASP A CA 1
ATOM 828 C C . ASP A 1 93 ? 2.295 0.432 13.191 1.00 90.81 93 ASP A C 1
ATOM 830 O O . ASP A 1 93 ? 1.448 0.718 14.038 1.00 90.81 93 ASP A O 1
ATOM 834 N N . PRO A 1 94 ? 3.609 0.427 13.485 1.00 88.75 94 PRO A N 1
ATOM 835 C CA . PRO A 1 94 ? 4.121 0.723 14.822 1.00 88.75 94 PRO A CA 1
ATOM 836 C C . PRO A 1 94 ? 3.911 2.181 15.259 1.00 88.75 94 PRO A C 1
ATOM 838 O O . PRO A 1 94 ? 4.113 2.488 16.431 1.00 88.75 94 PRO A O 1
ATOM 841 N N . SER A 1 95 ? 3.552 3.085 14.342 1.00 89.25 95 SER A N 1
ATOM 842 C CA . SER A 1 95 ? 3.269 4.490 14.656 1.00 89.25 95 SER A CA 1
ATOM 843 C C . SER A 1 95 ? 1.844 4.734 15.163 1.00 89.25 95 SER A C 1
ATOM 845 O O . SER A 1 95 ? 1.555 5.814 15.681 1.00 89.25 95 SER A O 1
ATOM 847 N N . VAL A 1 96 ? 0.952 3.747 15.029 1.00 91.81 96 VAL A N 1
ATOM 848 C CA . VAL A 1 96 ? -0.433 3.815 15.503 1.00 91.81 96 VAL A CA 1
ATOM 849 C C . VAL A 1 96 ? -0.531 3.079 16.833 1.00 91.81 96 VAL A C 1
ATOM 851 O O . VAL A 1 96 ? -0.300 1.881 16.902 1.00 91.81 96 VAL A O 1
ATOM 854 N N . GLU A 1 97 ? -0.904 3.774 17.903 1.00 90.62 97 GLU A N 1
ATOM 855 C CA . GLU A 1 97 ? -1.062 3.142 19.222 1.00 90.62 97 GLU A CA 1
ATOM 856 C C . GLU A 1 97 ? -2.492 2.636 19.439 1.00 90.62 97 GLU A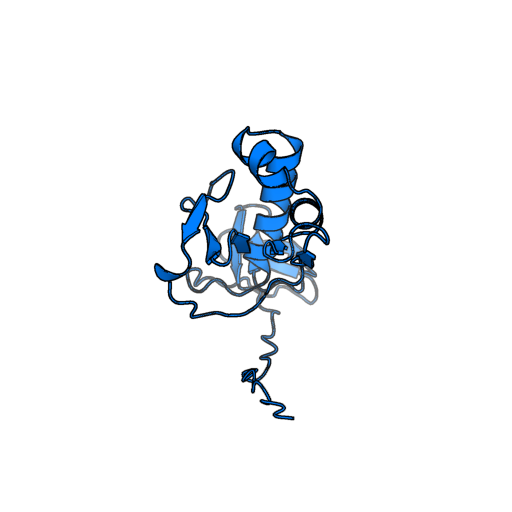 C 1
ATOM 858 O O . GLU A 1 97 ? -2.742 1.687 20.187 1.00 90.62 97 GLU A O 1
ATOM 863 N N . GLU A 1 98 ? -3.461 3.280 18.792 1.00 92.81 98 GLU A N 1
ATOM 864 C CA . GLU A 1 98 ? -4.869 3.050 19.050 1.00 92.81 98 GLU A CA 1
ATOM 865 C C . GLU A 1 98 ? -5.367 1.740 18.416 1.00 92.81 98 GLU A C 1
ATOM 867 O O . GLU A 1 98 ? -5.097 1.407 17.259 1.00 92.81 98 GLU A O 1
ATOM 872 N N . LYS A 1 99 ? -6.187 1.009 19.172 1.00 94.62 99 LYS A N 1
ATOM 873 C CA . LYS A 1 99 ? -6.800 -0.259 18.766 1.00 94.62 99 LYS A CA 1
ATOM 874 C C . LYS A 1 99 ? -8.314 -0.097 18.698 1.00 94.62 99 LYS A C 1
ATOM 876 O O . LYS A 1 99 ? -8.901 0.520 19.583 1.00 94.62 99 LYS A O 1
ATOM 881 N N . ALA A 1 100 ? -8.951 -0.639 17.661 1.00 95.19 100 ALA A N 1
ATOM 882 C CA . ALA A 1 100 ? -10.411 -0.671 17.609 1.00 95.19 100 ALA A CA 1
ATOM 883 C C . ALA A 1 100 ? -10.959 -1.654 18.657 1.00 95.19 100 ALA A C 1
ATOM 885 O O . ALA A 1 100 ? -10.295 -2.629 19.016 1.00 95.19 100 ALA A O 1
ATOM 886 N N . GLU A 1 101 ? -12.177 -1.416 19.134 1.00 94.94 101 GLU A N 1
ATOM 887 C CA . GLU A 1 101 ? -12.829 -2.291 20.110 1.00 94.94 101 GLU A CA 1
ATOM 888 C C . GLU A 1 101 ? -13.692 -3.344 19.411 1.00 94.94 101 GLU A C 1
ATOM 890 O O . GLU A 1 101 ? -14.231 -3.114 18.327 1.00 94.94 101 GLU A O 1
ATOM 895 N N . ILE A 1 102 ? -13.816 -4.521 20.026 1.00 94.75 102 ILE A N 1
ATOM 896 C CA . ILE A 1 102 ? -14.684 -5.590 19.524 1.00 94.75 102 ILE A CA 1
ATOM 897 C C . ILE A 1 102 ? -16.097 -5.320 20.040 1.00 94.75 102 ILE A C 1
ATOM 899 O O . ILE A 1 102 ? -16.313 -5.318 21.249 1.00 94.75 102 ILE A O 1
ATOM 903 N N . GLY A 1 103 ? -17.042 -5.101 19.124 1.00 91.06 103 GLY A N 1
ATOM 904 C CA . GLY A 1 103 ? -18.464 -5.036 19.460 1.00 91.06 103 GLY A CA 1
ATOM 905 C C . GLY A 1 103 ? -19.100 -6.425 19.517 1.00 91.06 103 GLY A C 1
ATOM 906 O O . GLY A 1 103 ? -19.747 -6.764 20.500 1.00 91.06 103 GLY A O 1
ATOM 907 N N . ASP A 1 104 ? -18.885 -7.228 18.470 1.00 90.12 104 ASP A N 1
ATOM 908 C CA . ASP A 1 104 ? -19.399 -8.604 18.336 1.00 90.12 104 ASP A CA 1
ATOM 909 C C . ASP A 1 104 ? -18.481 -9.436 17.405 1.00 90.12 104 ASP A C 1
ATOM 911 O O . ASP 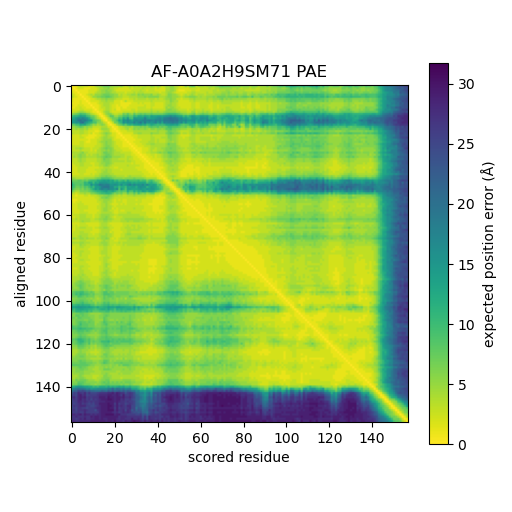A 1 104 ? -17.321 -9.068 17.221 1.00 90.12 104 ASP A O 1
ATOM 915 N N . GLU A 1 105 ? -18.952 -10.525 16.785 1.00 86.50 105 GLU A N 1
ATOM 916 C CA . GLU A 1 105 ? -18.180 -11.374 15.859 1.00 86.50 105 GLU A CA 1
ATOM 917 C C . GLU A 1 105 ? -17.670 -10.627 14.620 1.00 86.50 105 GLU A C 1
ATOM 919 O O . GLU A 1 105 ? -16.495 -10.747 14.275 1.00 86.50 105 GLU A O 1
ATOM 924 N N . THR A 1 106 ? -18.520 -9.827 13.967 1.00 92.44 106 THR A N 1
ATOM 925 C CA . THR A 1 106 ? -18.163 -9.070 12.750 1.00 92.44 106 THR A CA 1
ATOM 926 C C . THR A 1 106 ? -18.067 -7.565 12.993 1.00 92.44 106 THR A C 1
ATOM 928 O O . THR A 1 106 ? -17.500 -6.838 12.183 1.00 92.44 106 THR A O 1
ATOM 931 N N . TRP A 1 107 ? -18.509 -7.074 14.152 1.00 95.44 107 TRP A N 1
ATOM 932 C CA . TRP A 1 107 ? -18.615 -5.641 14.439 1.00 95.44 107 TRP A CA 1
ATOM 933 C C . TRP A 1 107 ? -17.430 -5.088 15.224 1.00 95.44 107 TRP A C 1
ATOM 935 O O . TRP A 1 107 ? -16.994 -5.681 16.211 1.00 95.44 107 TRP A O 1
ATOM 945 N N . LEU A 1 108 ? -16.933 -3.933 14.795 1.00 96.50 108 LEU A N 1
ATOM 946 C CA . LEU A 1 108 ? -15.908 -3.147 15.473 1.00 96.50 108 LEU A CA 1
ATOM 947 C C . LEU A 1 108 ? -16.498 -1.823 15.954 1.00 96.50 108 LEU A C 1
ATOM 949 O O . LEU A 1 108 ? -17.420 -1.294 15.336 1.00 96.50 108 LEU A O 1
ATOM 953 N N . ILE A 1 109 ? -15.952 -1.282 17.040 1.00 96.38 109 ILE A N 1
ATOM 954 C CA . ILE A 1 109 ? -16.357 -0.005 17.631 1.00 96.38 109 ILE A CA 1
ATOM 955 C C . ILE A 1 109 ? -15.171 0.959 17.611 1.00 96.38 109 ILE A C 1
ATOM 957 O O . ILE A 1 109 ? -14.030 0.598 17.912 1.00 96.38 109 ILE A O 1
ATOM 961 N N . CYS A 1 110 ? -15.441 2.206 17.219 1.00 97.00 110 CYS A N 1
ATOM 962 C CA . CYS A 1 110 ? -14.426 3.247 17.122 1.00 97.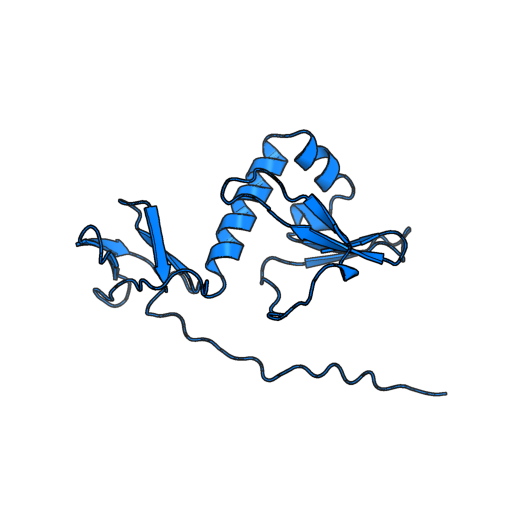00 110 CYS A CA 1
ATOM 963 C C . CYS A 1 110 ? -14.214 3.860 18.506 1.00 97.00 110 CYS A C 1
ATOM 965 O O . CYS A 1 110 ? -15.147 4.496 18.998 1.00 97.00 110 CYS A O 1
ATOM 967 N N . PRO A 1 111 ? -13.009 3.801 19.098 1.00 95.00 111 PRO A N 1
ATOM 968 C CA . PRO A 1 111 ? -12.782 4.364 20.430 1.00 95.00 111 PRO A CA 1
ATOM 969 C C . PRO A 1 111 ? -12.883 5.900 20.454 1.00 95.00 111 PRO A C 1
ATOM 971 O O . PRO A 1 111 ? -13.046 6.494 21.513 1.00 95.00 111 PRO A O 1
ATOM 974 N N . LEU A 1 112 ? -12.804 6.565 19.291 1.00 94.75 112 LEU A N 1
ATOM 975 C CA . LEU A 1 112 ? -12.840 8.030 19.201 1.00 94.75 112 LEU A CA 1
ATOM 976 C C . LEU A 1 112 ? -14.244 8.603 18.993 1.00 94.75 112 LEU A C 1
ATOM 978 O O . LEU A 1 112 ? -14.594 9.611 19.596 1.00 94.75 112 LEU A O 1
ATOM 982 N N . CYS A 1 113 ? -15.038 8.009 18.098 1.00 96.00 113 CYS A N 1
ATOM 983 C CA . CYS A 1 113 ? -16.368 8.532 17.755 1.00 96.00 113 CYS A CA 1
ATOM 984 C C . CYS A 1 113 ? -17.522 7.614 18.170 1.00 96.00 113 CYS A C 1
ATOM 986 O O . CYS A 1 113 ? -18.674 7.947 17.894 1.00 96.00 113 CYS A O 1
ATOM 988 N N . ILE A 1 114 ? -17.205 6.483 18.814 1.00 94.00 114 ILE A N 1
ATOM 989 C CA . ILE A 1 114 ? -18.142 5.483 19.357 1.00 94.00 114 ILE A CA 1
ATOM 990 C C . ILE A 1 114 ? -19.071 4.885 18.283 1.00 94.00 114 ILE A C 1
ATOM 992 O O . ILE A 1 114 ? -20.090 4.265 18.564 1.00 94.00 114 ILE A O 1
ATOM 996 N N . ASP A 1 115 ? -18.712 5.061 17.012 1.00 96.00 115 ASP A N 1
ATOM 997 C CA . ASP A 1 115 ? -19.443 4.510 15.880 1.00 96.00 115 ASP A CA 1
ATOM 998 C C . ASP A 1 115 ? -19.071 3.039 15.702 1.00 96.00 115 ASP A C 1
ATOM 1000 O O . ASP A 1 115 ? -17.885 2.690 15.724 1.00 96.00 115 ASP A O 1
ATOM 1004 N N . ALA A 1 116 ? -20.081 2.194 15.522 1.00 95.88 116 ALA A N 1
ATOM 1005 C CA . ALA A 1 116 ? -19.897 0.782 15.238 1.00 95.88 116 ALA A CA 1
ATOM 1006 C C . ALA A 1 116 ? -19.969 0.535 13.728 1.00 95.88 116 ALA A C 1
ATOM 1008 O O . ALA A 1 116 ? -20.810 1.114 13.038 1.00 95.88 116 ALA A O 1
ATOM 1009 N N . TRP A 1 117 ? -19.109 -0.337 13.207 1.00 96.62 117 TRP A N 1
ATOM 1010 C CA . TRP A 1 117 ? -19.162 -0.764 11.811 1.00 96.62 117 TRP A CA 1
ATOM 1011 C C . TRP A 1 117 ? -18.810 -2.237 11.660 1.00 96.62 117 TRP A C 1
ATOM 1013 O O . TRP A 1 117 ? -18.034 -2.799 12.434 1.00 96.62 117 TRP A O 1
ATOM 1023 N N . GLU A 1 118 ? -19.362 -2.859 10.627 1.00 95.38 118 GLU A N 1
ATOM 1024 C CA . GLU A 1 118 ? -19.050 -4.239 10.290 1.00 95.38 118 GLU A CA 1
ATOM 1025 C C . GLU A 1 118 ? -17.706 -4.330 9.552 1.00 95.38 118 GLU A C 1
ATOM 1027 O O . GLU A 1 118 ? -17.430 -3.583 8.607 1.00 95.38 118 GLU A O 1
ATOM 1032 N N . SER A 1 119 ? -16.841 -5.244 9.990 1.00 92.31 119 SER A N 1
ATOM 1033 C CA . SER A 1 119 ? -15.552 -5.510 9.366 1.00 92.31 119 SER A CA 1
ATOM 1034 C C . SER A 1 119 ? -15.139 -6.968 9.526 1.00 92.31 119 SER A C 1
ATOM 1036 O O . SER A 1 119 ? -14.835 -7.435 10.621 1.00 92.31 119 SER A O 1
ATOM 1038 N N . ASN A 1 120 ? -15.034 -7.646 8.385 1.00 90.19 120 ASN A N 1
ATOM 1039 C CA . ASN A 1 120 ? -14.482 -8.997 8.264 1.00 90.19 120 ASN A CA 1
ATOM 1040 C C . ASN A 1 120 ? -13.066 -8.972 7.673 1.00 90.19 120 ASN A C 1
ATOM 1042 O O . ASN A 1 120 ? -12.623 -9.955 7.082 1.00 90.19 120 ASN A O 1
ATOM 1046 N N . SER A 1 121 ? -12.376 -7.827 7.757 1.00 89.69 121 SER A N 1
ATOM 1047 C CA . SER A 1 121 ? -11.041 -7.717 7.176 1.00 89.69 121 SER A CA 1
ATOM 1048 C C . SER A 1 121 ? -10.047 -8.590 7.953 1.00 89.69 121 SER A C 1
ATOM 1050 O O . SER A 1 121 ? -9.979 -8.470 9.181 1.00 89.69 121 SER A O 1
ATOM 1052 N N . PRO A 1 122 ? -9.253 -9.428 7.261 1.00 90.69 122 PRO A N 1
ATOM 1053 C CA . PRO A 1 122 ? -8.142 -10.150 7.870 1.00 90.69 122 PRO A CA 1
ATOM 1054 C C . PRO A 1 122 ? -6.899 -9.266 8.054 1.00 90.69 122 PRO A C 1
ATOM 1056 O O . PRO A 1 122 ? -5.903 -9.729 8.604 1.00 90.69 122 PRO A O 1
ATOM 1059 N N . ASP A 1 123 ? -6.925 -8.028 7.558 1.00 93.94 123 ASP A N 1
ATOM 1060 C CA . ASP A 1 123 ? -5.779 -7.126 7.578 1.00 93.94 123 ASP A CA 1
ATOM 1061 C C . ASP A 1 123 ? -5.482 -6.628 9.007 1.00 93.94 123 ASP A C 1
ATOM 1063 O O . ASP A 1 123 ? -6.371 -6.544 9.863 1.00 93.94 123 ASP A O 1
ATOM 1067 N N . ALA A 1 124 ? -4.224 -6.275 9.272 1.00 94.94 124 ALA A N 1
ATOM 1068 C CA . ALA A 1 124 ? -3.768 -5.833 10.587 1.00 94.94 124 ALA A CA 1
ATOM 1069 C C . ALA A 1 124 ? -4.305 -4.466 11.024 1.00 94.94 124 ALA A C 1
ATOM 1071 O O . ALA A 1 124 ? -4.381 -4.197 12.226 1.00 94.94 124 ALA A O 1
ATOM 1072 N N . MET A 1 125 ? -4.686 -3.617 10.069 1.00 95.75 125 MET A N 1
ATOM 1073 C CA . MET A 1 125 ? -5.220 -2.282 10.324 1.00 95.75 125 MET A CA 1
ATOM 1074 C C . MET A 1 125 ? -6.630 -2.127 9.758 1.00 95.75 125 MET A C 1
ATOM 1076 O O . MET A 1 125 ? -6.963 -2.600 8.671 1.00 95.75 125 MET A O 1
ATOM 1080 N N . VAL A 1 126 ? -7.464 -1.383 10.477 1.00 95.44 126 VAL A N 1
ATOM 1081 C CA . VAL A 1 126 ? -8.853 -1.081 10.114 1.00 95.44 126 VAL A CA 1
ATOM 1082 C C . VAL A 1 126 ? -9.103 0.416 10.218 1.00 95.44 126 VAL A C 1
ATOM 1084 O O . VAL A 1 126 ? -8.534 1.094 11.064 1.00 95.44 126 VAL A O 1
ATOM 1087 N N . ALA A 1 127 ? -9.964 0.955 9.355 1.00 94.94 127 ALA A N 1
ATOM 1088 C CA . ALA A 1 127 ? -10.302 2.376 9.363 1.00 94.94 127 ALA A CA 1
ATOM 1089 C C . ALA A 1 127 ? -11.778 2.573 9.694 1.00 94.94 127 ALA A C 1
ATOM 1091 O O . ALA A 1 127 ? -12.639 1.959 9.060 1.00 94.94 127 ALA A O 1
ATOM 1092 N N . CYS A 1 128 ? -12.070 3.477 10.628 1.00 95.25 128 CYS A N 1
ATOM 1093 C CA . CYS A 1 128 ? -13.445 3.837 10.944 1.00 95.25 128 CYS A CA 1
ATOM 1094 C C . CYS A 1 128 ? -14.091 4.547 9.735 1.00 95.25 128 CYS A C 1
ATOM 1096 O O . CYS A 1 128 ? -13.535 5.529 9.227 1.00 95.25 128 CYS A O 1
ATOM 1098 N N . PRO A 1 129 ? -15.278 4.121 9.265 1.00 95.12 129 PRO A N 1
ATOM 1099 C CA . PRO A 1 129 ? -15.920 4.720 8.098 1.00 95.12 129 PRO A CA 1
ATOM 1100 C C . PRO A 1 129 ? -16.380 6.162 8.340 1.00 95.12 129 PRO A C 1
ATOM 1102 O O . PRO A 1 129 ? -16.474 6.924 7.377 1.00 95.12 129 PRO A O 1
ATOM 1105 N N . LYS A 1 130 ? -16.620 6.551 9.595 1.00 95.25 130 LYS A N 1
ATOM 1106 C CA . LYS A 1 130 ? -17.104 7.882 9.971 1.00 95.25 130 LYS A CA 1
ATOM 1107 C C . LYS A 1 130 ? -15.977 8.893 10.156 1.00 95.25 130 LYS A C 1
ATOM 1109 O O . LYS A 1 130 ? -15.925 9.873 9.423 1.00 95.25 130 LYS A O 1
ATOM 1114 N N . CYS A 1 131 ? -15.051 8.650 11.087 1.00 94.38 131 CYS A N 1
ATOM 1115 C CA . CYS A 1 131 ? -13.963 9.594 11.381 1.00 94.38 131 CYS A CA 1
ATOM 1116 C C . CYS A 1 131 ? -12.701 9.389 10.529 1.00 94.38 131 CYS A C 1
ATOM 1118 O O . CYS A 1 131 ? -11.778 10.190 10.618 1.00 94.38 131 CYS A O 1
ATOM 1120 N N . LYS A 1 132 ? -12.643 8.321 9.719 1.00 93.19 132 LYS A N 1
ATOM 1121 C CA . LYS A 1 132 ? -11.520 7.958 8.831 1.00 93.19 132 LYS A CA 1
ATOM 1122 C C . LYS A 1 132 ? -10.190 7.644 9.525 1.00 93.19 132 LYS A C 1
ATOM 1124 O O . LYS A 1 132 ? -9.245 7.267 8.837 1.00 93.19 132 LYS A O 1
ATOM 1129 N N . LYS A 1 133 ? -10.119 7.724 10.858 1.00 93.94 133 LYS A N 1
ATOM 1130 C CA . LYS A 1 133 ? -8.947 7.308 11.635 1.00 93.94 133 LYS A CA 1
ATOM 1131 C C . LYS A 1 133 ? -8.706 5.802 11.469 1.00 93.94 133 LYS A C 1
ATOM 1133 O O . LYS A 1 133 ? -9.659 5.016 11.406 1.00 93.94 133 LYS A O 1
ATOM 1138 N N . VAL A 1 134 ? -7.430 5.439 11.369 1.00 94.56 134 VAL A N 1
ATOM 1139 C CA . VAL A 1 134 ? -6.933 4.063 11.265 1.00 94.56 134 VAL A CA 1
ATOM 1140 C C . VAL A 1 134 ? -6.542 3.567 12.656 1.00 94.56 134 VAL A C 1
ATOM 1142 O O . VAL A 1 134 ? -6.018 4.337 13.456 1.00 94.56 134 VAL A O 1
ATOM 1145 N N . PHE A 1 135 ? -6.824 2.298 12.928 1.00 95.94 135 PHE A N 1
ATOM 1146 C CA . PHE A 1 135 ? -6.596 1.622 14.199 1.00 95.94 135 PHE A CA 1
ATOM 1147 C C . PHE A 1 135 ? -6.023 0.230 13.951 1.00 95.94 135 PHE A C 1
ATOM 1149 O O . PHE A 1 135 ? -6.288 -0.377 12.906 1.00 95.94 135 PHE A O 1
ATOM 1156 N N . HIS A 1 136 ? -5.337 -0.324 14.945 1.00 96.19 136 HIS A N 1
ATOM 1157 C CA . HIS A 1 136 ? -5.046 -1.751 14.959 1.00 96.19 136 HIS A CA 1
ATOM 1158 C C . HIS A 1 136 ? -6.335 -2.573 14.985 1.00 96.19 136 HIS A C 1
ATOM 1160 O O . HIS A 1 136 ? -7.252 -2.314 15.775 1.00 96.19 136 HIS A O 1
ATOM 1166 N N . ASN A 1 137 ? -6.385 -3.596 14.134 1.00 95.31 137 ASN A N 1
ATOM 1167 C CA . ASN A 1 137 ? -7.464 -4.566 14.107 1.00 95.31 137 ASN A CA 1
ATOM 1168 C C . ASN A 1 137 ? -7.352 -5.483 15.333 1.00 95.31 137 ASN A C 1
ATOM 1170 O O . ASN A 1 137 ? -6.370 -6.222 15.459 1.00 95.31 137 ASN A O 1
ATOM 1174 N N . PRO A 1 138 ? -8.348 -5.499 16.235 1.00 93.69 138 PRO A N 1
ATOM 1175 C CA . PRO A 1 138 ? -8.273 -6.306 17.440 1.00 93.69 138 PRO A CA 1
ATOM 1176 C C . PRO A 1 138 ? -8.280 -7.811 17.203 1.00 93.69 138 PRO A C 1
ATOM 1178 O O . PRO A 1 138 ? -7.894 -8.551 18.107 1.00 93.69 138 PRO A O 1
ATOM 1181 N N . ARG A 1 139 ? -8.687 -8.245 16.008 1.00 91.81 139 ARG A N 1
ATOM 1182 C CA . ARG A 1 139 ? -8.765 -9.652 15.608 1.00 91.81 139 ARG A CA 1
ATOM 1183 C C . ARG A 1 139 ? -7.537 -10.133 14.839 1.00 91.81 139 ARG A C 1
ATOM 1185 O O . ARG A 1 139 ? -7.463 -11.314 14.513 1.00 91.81 139 ARG A O 1
ATOM 1192 N N . TYR A 1 140 ? -6.591 -9.250 14.523 1.00 90.88 140 TYR A N 1
ATOM 1193 C CA . TYR A 1 140 ? -5.399 -9.642 13.785 1.00 90.88 140 TYR A CA 1
ATOM 1194 C C . TYR A 1 140 ? -4.485 -10.507 14.656 1.00 90.88 140 TYR A C 1
ATOM 1196 O O . TYR A 1 140 ? -4.042 -10.091 15.728 1.00 90.88 140 TYR A O 1
ATOM 1204 N N . ILE A 1 141 ? -4.192 -11.714 14.175 1.00 83.75 141 ILE A N 1
ATOM 1205 C CA . ILE A 1 141 ? -3.237 -12.632 14.792 1.00 83.75 141 ILE A CA 1
ATOM 1206 C C . ILE A 1 141 ? -1.992 -12.632 13.916 1.00 83.75 141 ILE A C 1
ATOM 1208 O O . ILE A 1 141 ? -2.035 -13.034 12.753 1.00 83.75 141 ILE A O 1
ATOM 1212 N N . GLN 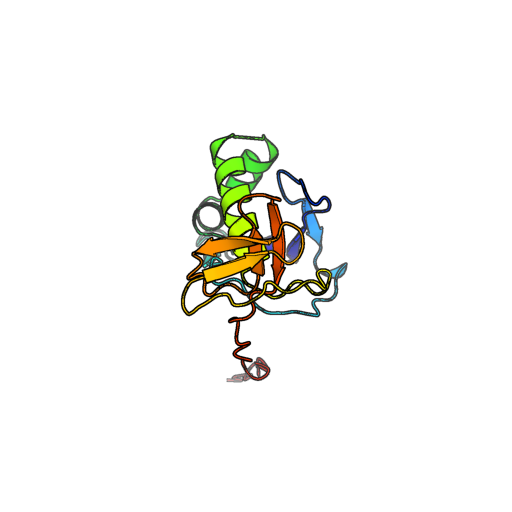A 1 142 ? -0.870 -12.187 14.479 1.00 69.19 142 GLN A N 1
ATOM 1213 C CA . GLN A 1 142 ? 0.408 -12.247 13.789 1.00 69.19 142 GLN A CA 1
ATOM 1214 C C . GLN A 1 142 ? 0.861 -13.706 13.689 1.00 69.19 142 GLN A C 1
ATOM 1216 O O . GLN A 1 142 ? 1.439 -14.264 14.621 1.00 69.19 142 GLN A O 1
ATOM 1221 N N . ASN A 1 143 ? 0.627 -14.325 12.536 1.00 60.31 143 ASN A N 1
ATOM 1222 C CA . ASN A 1 143 ? 1.308 -15.562 12.181 1.00 60.31 143 ASN A CA 1
ATOM 1223 C C . ASN A 1 143 ? 2.762 -15.200 11.847 1.00 60.31 143 ASN A C 1
ATOM 1225 O O . ASN A 1 143 ? 3.051 -14.772 10.734 1.00 60.31 143 ASN A O 1
ATOM 1229 N N . ASN A 1 144 ? 3.678 -15.308 12.812 1.00 44.88 144 ASN A N 1
ATOM 1230 C CA . ASN A 1 144 ? 5.114 -15.228 12.530 1.00 44.88 144 ASN A CA 1
ATOM 1231 C C . ASN A 1 144 ? 5.499 -16.356 11.557 1.00 44.88 144 ASN A C 1
ATOM 1233 O O . ASN A 1 144 ? 5.338 -17.522 11.926 1.00 44.88 144 ASN A O 1
ATOM 1237 N N . PRO A 1 145 ? 6.094 -16.086 10.381 1.00 40.44 145 PRO A N 1
ATOM 1238 C CA . PRO A 1 145 ? 7.039 -17.041 9.836 1.00 40.44 145 PRO A CA 1
ATOM 1239 C C . PRO A 1 145 ? 8.299 -16.993 10.722 1.00 40.44 145 PRO A C 1
ATOM 1241 O O . PRO A 1 145 ? 8.759 -15.900 11.070 1.00 40.44 145 PRO A O 1
ATOM 1244 N N . PRO A 1 146 ? 8.875 -18.140 11.123 1.00 39.53 146 PRO A N 1
ATOM 1245 C CA . PRO A 1 146 ? 10.204 -18.147 11.715 1.00 39.53 146 PRO A CA 1
ATOM 1246 C C . PRO A 1 146 ? 11.188 -17.595 10.680 1.00 39.53 146 PRO A C 1
ATOM 1248 O O . PRO A 1 146 ? 10.997 -17.801 9.482 1.00 39.53 146 PRO A O 1
ATOM 1251 N N . GLY A 1 147 ? 12.217 -16.884 11.145 1.00 39.53 147 GLY A N 1
ATOM 1252 C CA . GLY A 1 147 ? 13.264 -16.316 10.302 1.00 39.53 147 GLY A CA 1
ATOM 1253 C C . GLY A 1 147 ? 13.677 -17.266 9.179 1.00 39.53 147 GLY A C 1
ATOM 1254 O O . GLY A 1 147 ? 14.248 -18.329 9.418 1.00 39.53 147 GLY A O 1
ATOM 1255 N N . GLY A 1 148 ? 13.359 -16.875 7.947 1.00 32.19 148 GLY A N 1
ATOM 1256 C CA . GLY A 1 148 ? 13.864 -17.514 6.747 1.00 32.19 148 GLY A CA 1
ATOM 1257 C C . GLY A 1 148 ? 15.306 -17.083 6.550 1.00 32.19 148 GLY A C 1
ATOM 1258 O O . GLY A 1 148 ? 15.584 -16.157 5.794 1.00 32.19 148 GLY A O 1
ATOM 1259 N N . SER A 1 149 ? 16.226 -17.736 7.255 1.00 29.64 149 SER A N 1
ATOM 1260 C CA . SER A 1 149 ? 17.630 -17.766 6.868 1.00 29.64 149 SER A CA 1
ATOM 1261 C C . SER A 1 149 ? 17.675 -18.344 5.454 1.00 29.64 149 SER A C 1
ATOM 1263 O O . SER A 1 149 ? 17.510 -19.550 5.270 1.00 29.64 149 SER A O 1
ATOM 1265 N N . PHE A 1 150 ? 17.864 -17.500 4.441 1.00 32.91 150 PHE A N 1
ATOM 1266 C CA . PHE A 1 150 ? 18.267 -17.970 3.122 1.00 32.91 150 PHE A CA 1
ATOM 1267 C C . PHE A 1 150 ? 19.680 -18.544 3.263 1.00 32.91 150 PHE A C 1
ATOM 1269 O O . PHE A 1 150 ? 20.675 -17.838 3.124 1.00 32.91 150 PHE A O 1
ATOM 1276 N N . ILE A 1 151 ? 19.777 -19.832 3.600 1.00 32.38 151 ILE A N 1
ATOM 1277 C CA . ILE A 1 151 ? 21.009 -20.587 3.401 1.00 32.38 151 ILE A CA 1
ATOM 1278 C C . ILE A 1 151 ? 21.117 -20.781 1.893 1.00 32.38 151 ILE A C 1
ATOM 1280 O O . ILE A 1 151 ? 20.454 -21.639 1.314 1.00 32.38 151 ILE A O 1
ATOM 1284 N N . LEU A 1 152 ? 21.941 -19.951 1.256 1.00 33.94 152 LEU A N 1
ATOM 1285 C CA . LEU A 1 152 ? 22.506 -20.272 -0.045 1.00 33.94 152 LEU A CA 1
ATOM 1286 C C . LEU A 1 152 ? 23.315 -21.556 0.146 1.00 33.94 152 LEU A C 1
ATOM 1288 O O . LEU A 1 152 ? 24.427 -21.538 0.672 1.00 33.94 152 LEU A O 1
ATOM 1292 N N . SER A 1 153 ? 22.733 -22.694 -0.224 1.00 33.28 153 SER A N 1
ATOM 1293 C CA . SER A 1 153 ? 23.514 -23.898 -0.452 1.00 33.28 153 SER A CA 1
ATOM 1294 C C . SER A 1 153 ? 24.395 -23.624 -1.666 1.00 33.28 153 SER A C 1
ATOM 1296 O O . SER A 1 153 ? 23.920 -23.671 -2.801 1.00 33.28 153 SER A O 1
ATOM 1298 N N . ASN A 1 154 ? 25.666 -23.310 -1.423 1.00 37.34 154 ASN A N 1
ATOM 1299 C CA . ASN A 1 154 ? 26.700 -23.437 -2.439 1.00 37.34 154 ASN A CA 1
ATOM 1300 C C . ASN A 1 154 ? 26.681 -24.892 -2.915 1.00 37.34 154 ASN A C 1
ATOM 1302 O O . ASN A 1 154 ? 27.070 -25.793 -2.173 1.00 37.34 154 ASN A O 1
ATOM 1306 N N . GLN A 1 155 ? 26.188 -25.129 -4.126 1.00 36.12 155 GLN A N 1
ATOM 1307 C CA . GLN A 1 155 ? 26.519 -26.344 -4.851 1.00 36.12 155 GLN A CA 1
ATOM 1308 C C . GLN A 1 155 ? 27.750 -26.029 -5.693 1.00 36.12 155 GLN A C 1
ATOM 1310 O O . GLN A 1 155 ? 27.663 -25.427 -6.759 1.00 36.12 155 GLN A O 1
ATOM 1315 N N . GLU A 1 156 ? 28.905 -26.382 -5.138 1.00 36.62 156 GLU A N 1
ATOM 1316 C CA . GLU A 1 156 ? 30.114 -26.647 -5.906 1.00 36.62 156 GLU A CA 1
ATOM 1317 C C . GLU A 1 156 ? 29.903 -27.941 -6.704 1.00 36.62 156 GLU A C 1
ATOM 1319 O O . GLU A 1 156 ? 29.602 -28.977 -6.111 1.00 36.62 156 GLU A O 1
ATOM 1324 N N . THR A 1 157 ? 30.094 -27.873 -8.021 1.00 40.12 157 THR A N 1
ATOM 1325 C CA . THR A 1 157 ? 30.668 -28.943 -8.860 1.00 40.12 157 THR A CA 1
ATOM 1326 C C . THR A 1 157 ? 31.297 -28.318 -10.089 1.00 40.12 157 THR A C 1
ATOM 1328 O O . THR A 1 157 ? 30.604 -27.485 -10.717 1.00 40.12 157 THR A O 1
#